Protein AF-A0A524JZL3-F1 (afdb_monomer)

Structure (mmCIF, N/CA/C/O backbone):
data_AF-A0A524JZL3-F1
#
_entry.id   AF-A0A524JZL3-F1
#
loop_
_atom_site.group_PDB
_atom_site.id
_atom_site.type_symbol
_atom_site.label_atom_id
_atom_site.label_alt_id
_atom_site.label_comp_id
_atom_site.label_asym_id
_atom_site.label_entity_id
_atom_site.label_seq_id
_atom_site.pdbx_PDB_ins_code
_atom_site.Cartn_x
_atom_site.Cartn_y
_atom_site.Cartn_z
_atom_site.occupancy
_atom_site.B_iso_or_equiv
_atom_site.auth_seq_id
_atom_site.auth_comp_id
_atom_site.auth_asym_id
_atom_site.auth_atom_id
_atom_site.pdbx_PDB_model_num
ATOM 1 N N . MET A 1 1 ? 16.936 -30.270 -13.143 1.00 51.06 1 MET A N 1
ATOM 2 C CA . MET A 1 1 ? 15.676 -29.635 -13.587 1.00 51.06 1 MET A CA 1
ATOM 3 C C . MET A 1 1 ? 15.437 -28.260 -12.937 1.00 51.06 1 MET A C 1
ATOM 5 O O . MET A 1 1 ? 14.415 -27.655 -13.178 1.00 51.06 1 MET A O 1
ATOM 9 N N . ASP A 1 2 ? 16.411 -27.676 -12.229 1.00 62.81 2 ASP A N 1
ATOM 10 C CA . ASP A 1 2 ? 16.124 -26.690 -11.170 1.00 62.81 2 ASP A CA 1
ATOM 11 C C . ASP A 1 2 ? 16.014 -25.209 -11.625 1.00 62.81 2 ASP A C 1
ATOM 13 O O . ASP A 1 2 ? 15.200 -24.449 -11.116 1.00 62.81 2 ASP A O 1
ATOM 17 N N . ILE A 1 3 ? 16.787 -24.767 -12.626 1.00 61.78 3 ILE A N 1
ATOM 18 C CA . ILE A 1 3 ? 16.853 -23.330 -12.991 1.00 61.78 3 ILE A CA 1
ATOM 19 C C . ILE A 1 3 ? 15.718 -22.917 -13.940 1.00 61.78 3 ILE A C 1
ATOM 21 O O . ILE A 1 3 ? 15.120 -21.856 -13.780 1.00 61.78 3 ILE A O 1
ATOM 25 N N . LYS A 1 4 ? 15.390 -23.769 -14.921 1.00 63.31 4 LYS A N 1
ATOM 26 C CA . LYS A 1 4 ? 14.325 -23.493 -15.901 1.00 63.31 4 LYS A CA 1
ATOM 27 C C . LYS A 1 4 ? 12.931 -23.535 -15.269 1.00 63.31 4 LYS A C 1
ATOM 29 O O . LYS A 1 4 ? 12.089 -22.721 -15.630 1.00 63.31 4 LYS A O 1
ATOM 34 N N . GLU A 1 5 ? 12.705 -24.438 -14.314 1.00 68.56 5 GLU A N 1
ATOM 35 C CA . GLU A 1 5 ? 11.440 -24.515 -13.571 1.00 68.56 5 GLU A CA 1
ATOM 36 C C . GLU A 1 5 ? 11.246 -23.301 -12.657 1.00 68.56 5 GLU A C 1
ATOM 38 O O . GLU A 1 5 ? 10.167 -22.715 -12.664 1.00 68.56 5 GLU A O 1
ATOM 43 N N . LYS A 1 6 ? 12.293 -22.856 -11.945 1.00 65.94 6 LYS A N 1
ATOM 44 C CA . LYS A 1 6 ? 12.242 -21.629 -11.129 1.00 65.94 6 LYS A CA 1
ATOM 45 C C . LYS A 1 6 ? 11.976 -20.380 -11.969 1.00 65.94 6 LYS A C 1
ATOM 47 O O . LYS A 1 6 ? 11.082 -19.613 -11.628 1.00 65.94 6 LYS A O 1
ATOM 52 N N . ALA A 1 7 ? 12.687 -20.216 -13.087 1.00 69.56 7 ALA A N 1
ATOM 53 C CA . ALA A 1 7 ? 12.482 -19.086 -13.995 1.00 69.56 7 ALA A CA 1
ATOM 54 C C . ALA A 1 7 ? 11.060 -19.073 -14.588 1.00 69.56 7 ALA A C 1
ATOM 56 O O . ALA A 1 7 ? 10.397 -18.040 -14.599 1.00 69.56 7 ALA A O 1
ATOM 57 N N . SER A 1 8 ? 10.552 -20.234 -15.017 1.00 76.38 8 SER A N 1
ATOM 58 C CA . SER A 1 8 ? 9.178 -20.356 -15.519 1.00 76.38 8 SER A CA 1
ATOM 59 C C . SER A 1 8 ? 8.135 -20.103 -14.424 1.00 76.38 8 SER A C 1
ATOM 61 O O . SER A 1 8 ? 7.129 -19.444 -14.675 1.00 76.38 8 SER A O 1
ATOM 63 N N . GLY A 1 9 ? 8.378 -20.570 -13.196 1.00 81.62 9 GLY A N 1
ATOM 64 C CA . GLY A 1 9 ? 7.510 -20.312 -12.048 1.00 81.62 9 GLY A CA 1
ATOM 65 C C . GLY A 1 9 ? 7.427 -18.828 -11.688 1.00 81.62 9 GLY A C 1
ATOM 66 O O . GLY A 1 9 ? 6.333 -18.323 -11.439 1.00 81.62 9 GLY A O 1
ATOM 67 N N . GLN A 1 10 ? 8.560 -18.125 -11.718 1.00 80.75 10 GLN A N 1
ATOM 68 C CA . GLN A 1 10 ? 8.633 -16.691 -11.446 1.00 80.75 10 GLN A CA 1
ATOM 69 C C . GLN A 1 10 ? 7.891 -15.868 -12.509 1.00 80.75 10 GLN A C 1
ATOM 71 O O . GLN A 1 10 ? 7.072 -15.024 -12.152 1.00 80.75 10 GLN A O 1
ATOM 76 N N . LEU A 1 11 ? 8.097 -16.168 -13.796 1.00 82.50 11 LEU A N 1
ATOM 77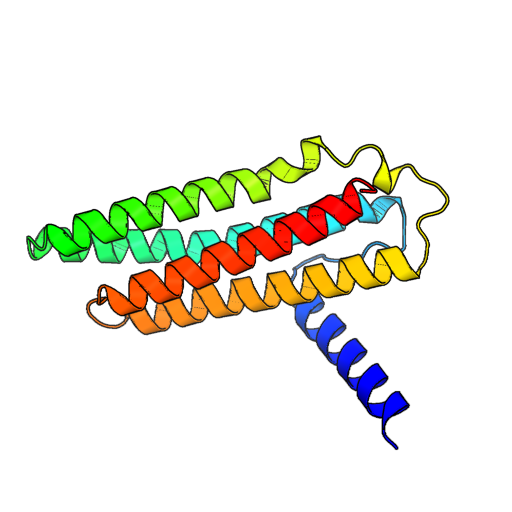 C CA . LEU A 1 11 ? 7.363 -15.537 -14.903 1.00 82.50 11 LEU A CA 1
ATOM 78 C C . LEU A 1 11 ? 5.846 -15.729 -14.754 1.00 82.50 11 LEU A C 1
ATOM 80 O O . LEU A 1 11 ? 5.088 -14.763 -14.785 1.00 82.50 11 LEU A O 1
ATOM 84 N N . ASN A 1 12 ? 5.409 -16.960 -14.471 1.00 88.81 12 ASN A N 1
ATOM 85 C CA . 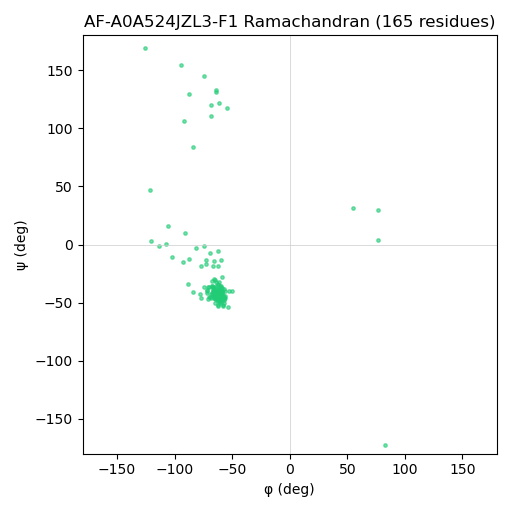ASN A 1 12 ? 3.991 -17.268 -14.274 1.00 88.81 12 ASN A CA 1
ATOM 86 C C . ASN A 1 12 ? 3.378 -16.520 -13.076 1.00 88.81 12 ASN A C 1
ATOM 88 O O . ASN A 1 12 ? 2.187 -16.207 -13.084 1.00 88.81 12 ASN A O 1
ATOM 92 N N . TRP A 1 13 ? 4.149 -16.287 -12.011 1.00 91.38 13 TRP A N 1
ATOM 93 C CA . TRP A 1 13 ? 3.692 -15.511 -10.855 1.00 91.38 13 TRP A CA 1
ATOM 94 C C . TRP A 1 13 ? 3.562 -14.020 -11.193 1.00 91.38 13 TRP A C 1
ATOM 96 O O . TRP A 1 13 ? 2.511 -13.440 -10.908 1.00 91.38 13 TRP A O 1
ATOM 106 N N . LEU A 1 14 ? 4.570 -13.436 -11.856 1.00 89.31 14 LEU A N 1
ATOM 107 C CA . LEU A 1 14 ? 4.560 -12.039 -12.305 1.00 89.31 14 LEU A CA 1
ATOM 108 C C . LEU A 1 14 ? 3.310 -11.742 -13.131 1.00 89.31 14 LEU A C 1
ATOM 110 O O . LEU A 1 14 ? 2.536 -10.845 -12.796 1.00 89.31 14 LEU A O 1
ATOM 114 N N . GLU A 1 15 ? 3.082 -12.543 -14.173 1.00 88.62 15 GLU A N 1
ATOM 115 C CA . GLU A 1 15 ? 1.942 -12.390 -15.074 1.00 88.62 15 GLU A CA 1
ATOM 116 C C . GLU A 1 15 ? 0.620 -12.448 -14.303 1.00 88.62 15 GLU A C 1
ATOM 118 O O . GLU A 1 15 ? -0.211 -11.545 -14.412 1.00 88.62 15 GLU A O 1
ATOM 123 N N . LYS A 1 16 ? 0.432 -13.468 -13.455 1.00 92.12 16 LYS A N 1
ATOM 124 C CA . LYS A 1 16 ? -0.807 -13.647 -12.680 1.00 92.12 16 LYS A CA 1
ATOM 125 C C . LYS A 1 16 ? -1.119 -12.463 -11.774 1.00 92.12 16 LYS A C 1
ATOM 127 O O . LYS A 1 16 ? -2.291 -12.114 -11.633 1.00 92.12 16 LYS A O 1
ATOM 132 N N . ILE A 1 17 ? -0.111 -11.887 -11.121 1.00 92.56 17 ILE A N 1
ATOM 133 C CA . ILE A 1 17 ? -0.328 -10.765 -10.208 1.00 92.56 17 ILE A CA 1
ATOM 134 C C . ILE A 1 17 ? -0.544 -9.465 -10.978 1.00 92.56 17 ILE A C 1
ATOM 136 O O . ILE A 1 17 ? -1.511 -8.760 -10.689 1.00 92.56 17 ILE A O 1
ATOM 140 N N . LEU A 1 18 ? 0.279 -9.170 -11.985 1.00 90.44 18 LEU A N 1
ATOM 141 C CA . LEU A 1 18 ? 0.151 -7.943 -12.776 1.00 90.44 18 LEU A CA 1
ATOM 142 C C . LEU A 1 18 ? -1.166 -7.913 -13.569 1.00 90.44 18 LEU A C 1
ATOM 144 O O . LEU A 1 18 ? -1.781 -6.857 -13.688 1.00 90.44 18 LEU A O 1
ATOM 148 N N . HIS A 1 19 ? -1.698 -9.068 -13.989 1.00 93.31 19 HIS A N 1
ATOM 149 C CA . HIS A 1 19 ? -3.040 -9.166 -14.580 1.00 93.31 19 HIS A CA 1
ATOM 150 C C . HIS A 1 19 ? -4.182 -8.753 -13.639 1.00 93.31 19 HIS A C 1
ATOM 152 O O . HIS A 1 19 ? -5.278 -8.442 -14.109 1.00 93.31 19 HIS A O 1
ATOM 158 N N . LYS A 1 20 ? -3.965 -8.709 -12.316 1.00 94.00 20 LYS A N 1
ATOM 159 C CA . LYS A 1 20 ? -4.966 -8.183 -11.370 1.00 94.00 20 LYS A CA 1
ATOM 160 C C . LYS A 1 20 ? -5.091 -6.660 -11.435 1.00 94.00 20 LYS A C 1
ATOM 162 O O . LYS A 1 20 ? -6.050 -6.122 -10.877 1.00 94.00 20 LYS A O 1
ATOM 167 N N . ILE A 1 21 ? -4.152 -5.978 -12.091 1.00 93.19 21 ILE A N 1
ATOM 168 C CA . ILE A 1 21 ? -4.112 -4.525 -12.255 1.00 93.19 21 ILE A CA 1
ATOM 169 C C . ILE A 1 21 ? -4.821 -4.168 -13.563 1.00 93.19 21 ILE A C 1
ATOM 171 O O . ILE A 1 21 ? -4.293 -4.419 -14.648 1.00 93.19 21 ILE A O 1
ATOM 175 N N . PRO A 1 22 ? -6.041 -3.604 -13.507 1.00 91.25 22 PRO A N 1
ATOM 176 C CA . PRO A 1 22 ? -6.824 -3.378 -14.713 1.00 91.25 22 PRO A CA 1
ATOM 177 C C . PRO A 1 22 ? -6.141 -2.380 -15.648 1.00 91.25 22 PRO A C 1
ATOM 179 O O . PRO A 1 22 ? -5.752 -1.296 -15.222 1.00 91.25 22 PRO A O 1
ATOM 182 N N . GLY A 1 23 ? -6.038 -2.740 -16.928 1.00 89.69 23 GLY A N 1
ATOM 183 C CA . GLY A 1 23 ? -5.433 -1.890 -17.955 1.00 89.69 23 GLY A CA 1
ATOM 184 C C . GLY A 1 23 ? -3.905 -1.839 -17.927 1.00 89.69 23 GLY A C 1
ATOM 185 O O . GLY A 1 23 ? -3.331 -1.091 -18.709 1.00 89.69 23 GLY A O 1
ATOM 186 N N . PHE A 1 24 ? -3.238 -2.605 -17.057 1.00 90.12 24 PHE A N 1
ATOM 187 C CA . PHE A 1 24 ? -1.780 -2.644 -17.012 1.00 90.12 24 PHE A CA 1
ATOM 188 C C . PHE A 1 24 ? -1.222 -3.319 -18.271 1.00 90.12 24 PHE A C 1
ATOM 190 O O . PHE A 1 24 ? -1.526 -4.477 -18.552 1.00 90.12 24 PHE A O 1
ATOM 197 N N . GLN A 1 25 ? -0.413 -2.580 -19.033 1.00 85.62 25 GLN A N 1
ATOM 198 C CA . GLN A 1 25 ? 0.195 -3.046 -20.288 1.00 85.62 25 GLN A CA 1
ATOM 199 C C . GLN A 1 25 ? 1.724 -3.181 -20.195 1.00 85.62 25 GLN A C 1
ATOM 201 O O . GLN A 1 25 ? 2.371 -3.607 -21.151 1.00 85.62 25 GLN A O 1
ATOM 206 N N . GLY A 1 26 ? 2.304 -2.839 -19.042 1.00 84.62 26 GLY A N 1
ATOM 207 C CA . GLY A 1 26 ? 3.735 -2.924 -18.782 1.00 84.62 26 GLY A CA 1
ATOM 208 C C . GLY A 1 26 ? 4.557 -1.735 -19.292 1.00 84.62 26 GLY A C 1
ATOM 209 O O . GLY A 1 26 ? 4.038 -0.705 -19.720 1.00 84.62 26 GLY A O 1
ATOM 210 N N . TYR A 1 27 ? 5.877 -1.872 -19.199 1.00 81.62 27 TYR A N 1
ATOM 211 C CA . TYR A 1 27 ? 6.867 -0.808 -19.395 1.00 81.62 27 TYR A CA 1
ATOM 212 C C . TYR A 1 27 ? 7.657 -0.913 -20.705 1.00 81.62 27 TYR A C 1
ATOM 214 O O . TYR A 1 27 ? 8.541 -0.088 -20.965 1.00 81.62 27 TYR A O 1
ATOM 222 N N . TYR A 1 28 ? 7.375 -1.925 -21.530 1.00 76.12 28 TYR A N 1
ATOM 223 C CA . TYR A 1 28 ? 8.164 -2.208 -22.732 1.00 76.12 28 TYR A CA 1
ATOM 224 C C . TYR A 1 28 ? 8.139 -1.029 -23.716 1.00 76.12 28 TYR A C 1
ATOM 226 O O . TYR A 1 28 ? 9.180 -0.561 -24.177 1.00 76.12 28 TYR A O 1
ATOM 234 N N . GLN A 1 29 ? 6.951 -0.478 -23.964 1.00 79.75 29 GLN A N 1
ATOM 235 C CA . GLN A 1 29 ? 6.781 0.704 -24.802 1.00 79.75 29 GLN A CA 1
ATOM 236 C C . GLN A 1 29 ? 6.922 1.970 -23.959 1.00 79.75 29 GLN A C 1
ATOM 238 O O . GLN A 1 29 ? 6.246 2.114 -22.943 1.00 79.75 29 GLN A O 1
ATOM 243 N N . ARG A 1 30 ? 7.764 2.916 -24.400 1.00 72.69 30 ARG A N 1
ATOM 244 C CA . ARG A 1 30 ? 8.029 4.176 -23.676 1.00 72.69 30 ARG A CA 1
ATOM 245 C C . ARG A 1 30 ? 6.746 4.936 -23.330 1.00 72.69 30 ARG A C 1
ATOM 247 O O . ARG A 1 30 ? 6.633 5.474 -22.235 1.00 72.69 30 ARG A O 1
ATOM 254 N N . GLU A 1 31 ? 5.796 4.943 -24.258 1.00 73.44 31 GLU A N 1
ATOM 255 C CA . GLU A 1 31 ? 4.501 5.619 -24.136 1.00 73.44 31 GLU A CA 1
ATOM 256 C C . GLU A 1 31 ? 3.638 5.029 -23.012 1.00 73.44 31 GLU A C 1
ATOM 258 O O . GLU A 1 31 ? 2.947 5.772 -22.325 1.00 73.44 31 GLU A O 1
ATOM 263 N N . LEU A 1 32 ? 3.757 3.721 -22.752 1.00 82.06 32 LEU A N 1
ATOM 264 C CA . LEU A 1 32 ? 2.963 3.008 -21.749 1.00 82.06 32 LEU A CA 1
ATOM 265 C C . LEU A 1 32 ? 3.573 3.054 -20.346 1.00 82.06 32 LEU A C 1
ATOM 267 O O . LEU A 1 32 ? 2.904 2.721 -19.375 1.00 82.06 32 LEU A O 1
ATOM 271 N N . ARG A 1 33 ? 4.834 3.479 -20.199 1.00 84.44 33 ARG A N 1
ATOM 272 C CA . ARG A 1 33 ? 5.548 3.403 -18.913 1.00 84.44 33 ARG A CA 1
ATOM 273 C C . ARG A 1 33 ? 4.899 4.243 -17.819 1.00 84.44 33 ARG A C 1
ATOM 275 O O . ARG A 1 33 ? 4.710 3.760 -16.707 1.00 84.44 33 ARG A O 1
ATOM 282 N N . ARG A 1 34 ? 4.552 5.492 -18.143 1.00 84.75 34 ARG A N 1
ATOM 283 C CA . ARG A 1 34 ? 3.903 6.417 -17.200 1.00 84.75 34 ARG A CA 1
ATOM 284 C C . ARG A 1 34 ? 2.502 5.943 -16.826 1.00 84.75 34 ARG A C 1
ATOM 286 O O . ARG A 1 34 ? 2.108 6.070 -15.671 1.00 84.75 34 ARG A O 1
ATOM 293 N N . ASP A 1 35 ? 1.776 5.373 -17.784 1.00 88.69 35 ASP A N 1
ATOM 294 C CA . ASP A 1 35 ? 0.451 4.816 -17.525 1.00 88.69 35 ASP A CA 1
ATOM 295 C C . ASP A 1 35 ? 0.515 3.549 -16.676 1.00 88.69 35 ASP A C 1
ATOM 297 O O . ASP A 1 35 ? -0.217 3.448 -15.697 1.00 88.69 35 ASP A O 1
ATOM 301 N N . SER A 1 36 ? 1.424 2.622 -16.974 1.00 90.25 36 SER A N 1
ATOM 302 C CA . SER A 1 36 ? 1.637 1.412 -16.175 1.00 90.25 36 SER A CA 1
ATOM 303 C C . SER A 1 36 ? 2.046 1.741 -14.741 1.00 90.25 36 SER A C 1
ATOM 305 O O . SER A 1 36 ? 1.464 1.209 -13.798 1.00 90.25 36 SER A O 1
ATOM 307 N N . ASP A 1 37 ? 2.959 2.698 -14.568 1.00 90.75 37 ASP A N 1
ATOM 308 C CA . ASP A 1 37 ? 3.350 3.215 -13.258 1.00 90.75 37 ASP A CA 1
ATOM 309 C C . ASP A 1 37 ? 2.155 3.838 -12.508 1.00 90.75 37 ASP A C 1
ATOM 311 O O . ASP A 1 37 ? 1.922 3.543 -11.333 1.00 90.75 37 ASP A O 1
ATOM 315 N N . ARG A 1 38 ? 1.341 4.657 -13.188 1.00 92.25 38 ARG A N 1
ATOM 316 C CA . ARG A 1 38 ? 0.121 5.242 -12.610 1.00 92.25 38 ARG A CA 1
ATOM 317 C C . ARG A 1 38 ? -0.871 4.164 -12.178 1.00 92.25 38 ARG A C 1
ATOM 319 O O . ARG A 1 38 ? -1.361 4.215 -11.051 1.00 92.25 38 ARG A O 1
ATOM 326 N N . LEU A 1 39 ? -1.151 3.191 -13.042 1.00 95.19 39 LEU A N 1
ATOM 327 C CA . LEU A 1 39 ? -2.088 2.099 -12.772 1.00 95.19 39 LEU A CA 1
ATOM 328 C C . LEU A 1 39 ? -1.626 1.231 -11.598 1.00 95.19 39 LEU A C 1
ATOM 330 O O . LEU A 1 39 ? -2.445 0.864 -10.754 1.00 95.19 39 LEU A O 1
ATOM 334 N N . GLN A 1 40 ? -0.322 0.969 -11.497 1.00 95.56 40 GLN A N 1
ATOM 335 C CA . GLN A 1 40 ? 0.279 0.294 -10.350 1.00 95.56 40 GLN A CA 1
ATOM 336 C C . GLN A 1 40 ? -0.011 1.052 -9.046 1.00 95.56 40 GLN A C 1
ATOM 338 O O . GLN A 1 40 ? -0.548 0.482 -8.092 1.00 95.56 40 GLN A O 1
ATOM 343 N N . ARG A 1 41 ? 0.295 2.356 -8.997 1.00 96.44 41 ARG A N 1
ATOM 344 C CA . ARG A 1 41 ? 0.062 3.182 -7.798 1.00 96.44 41 ARG A CA 1
ATOM 345 C C . ARG A 1 41 ? -1.417 3.271 -7.444 1.00 96.44 41 ARG A C 1
ATOM 347 O O . ARG A 1 41 ? -1.785 3.110 -6.281 1.00 96.44 41 ARG A O 1
ATOM 354 N N . GLU A 1 42 ? -2.279 3.476 -8.437 1.00 97.62 42 GLU A N 1
ATOM 355 C CA . GLU A 1 42 ? -3.732 3.493 -8.256 1.00 97.62 42 GLU A CA 1
ATOM 356 C C . GLU A 1 42 ? -4.253 2.168 -7.693 1.00 97.62 42 GLU A C 1
ATOM 358 O O . GLU A 1 42 ? -5.113 2.171 -6.806 1.00 97.62 42 GLU A O 1
ATOM 363 N N . PHE A 1 43 ? -3.719 1.038 -8.159 1.00 98.25 43 PHE A N 1
ATOM 364 C CA . PHE A 1 43 ? -4.088 -0.278 -7.654 1.00 98.25 43 PHE A CA 1
ATOM 365 C C . PHE A 1 43 ? -3.706 -0.461 -6.185 1.00 98.25 43 PHE A C 1
ATOM 367 O O . PHE A 1 43 ? -4.553 -0.880 -5.391 1.00 98.25 43 PHE A O 1
ATOM 374 N N . ILE A 1 44 ? -2.479 -0.102 -5.802 1.00 98.38 44 ILE A N 1
ATOM 375 C CA . ILE A 1 44 ? -2.023 -0.179 -4.406 1.00 98.38 44 ILE A CA 1
ATOM 376 C C . ILE A 1 44 ? -2.902 0.709 -3.521 1.00 98.38 44 ILE A C 1
ATOM 378 O O . ILE A 1 44 ? -3.485 0.237 -2.542 1.00 98.38 44 ILE A O 1
ATOM 382 N N . VAL A 1 45 ? -3.095 1.972 -3.917 1.00 98.62 45 VAL A N 1
ATOM 383 C CA . VAL A 1 45 ? -3.963 2.928 -3.213 1.00 98.62 45 VAL A CA 1
ATOM 384 C C . VAL A 1 45 ? -5.382 2.383 -3.065 1.00 98.62 45 VAL A C 1
ATOM 386 O O . VAL A 1 45 ? -5.997 2.537 -2.009 1.00 98.62 45 VAL A O 1
ATOM 389 N N . LYS A 1 46 ? -5.916 1.711 -4.089 1.00 98.62 46 LYS A N 1
ATOM 390 C CA . LYS A 1 46 ? -7.237 1.082 -4.025 1.00 98.62 46 LYS A CA 1
ATOM 391 C C . LYS A 1 46 ? -7.302 0.002 -2.944 1.00 98.62 46 LYS A C 1
ATOM 393 O O . LYS A 1 46 ? -8.313 -0.055 -2.248 1.00 98.62 46 LYS A O 1
ATOM 398 N N . GLN A 1 47 ? -6.272 -0.830 -2.777 1.00 98.62 47 GLN A N 1
ATOM 399 C CA . GLN A 1 47 ? -6.258 -1.836 -1.706 1.00 98.62 47 GLN A CA 1
ATOM 400 C C . GLN A 1 47 ? -6.144 -1.186 -0.322 1.00 98.62 47 GLN A C 1
ATOM 402 O O . GLN A 1 47 ? -6.954 -1.487 0.553 1.00 98.62 47 GLN A O 1
ATOM 407 N N . LEU A 1 48 ? -5.234 -0.223 -0.144 1.00 98.6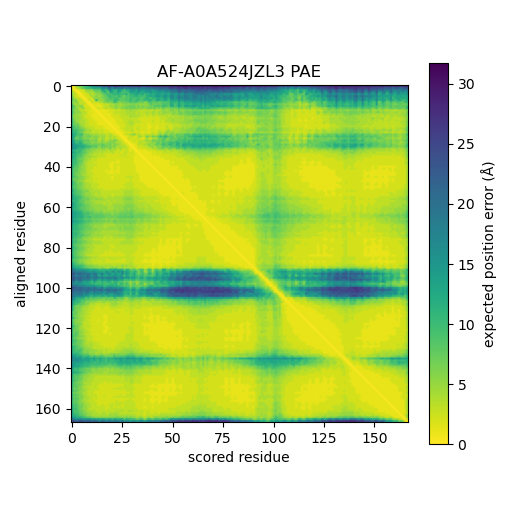9 48 LEU A N 1
ATOM 408 C CA . LEU A 1 48 ? -5.084 0.508 1.122 1.00 98.69 48 LEU A CA 1
ATOM 409 C C . LEU A 1 48 ? -6.379 1.238 1.522 1.00 98.69 48 LEU A C 1
ATOM 411 O O . LEU A 1 48 ? -6.775 1.246 2.686 1.00 98.69 48 LEU A O 1
ATOM 415 N N . ARG A 1 49 ? -7.117 1.790 0.553 1.00 98.44 49 ARG A N 1
ATOM 416 C CA . ARG A 1 49 ? -8.425 2.415 0.806 1.00 98.44 49 ARG A CA 1
ATOM 417 C C . ARG A 1 49 ? -9.497 1.430 1.272 1.00 98.44 49 ARG A C 1
ATOM 419 O O . ARG A 1 49 ? -10.373 1.844 2.029 1.00 98.44 49 ARG A O 1
ATOM 426 N N . LYS A 1 50 ? -9.445 0.153 0.871 1.00 98.31 50 LYS A N 1
ATOM 427 C CA . LYS A 1 50 ? -10.359 -0.871 1.414 1.00 98.31 50 LYS A CA 1
ATOM 428 C C . LYS A 1 50 ? -10.137 -1.048 2.914 1.00 98.31 50 LYS A C 1
ATOM 430 O O . LYS A 1 50 ? -11.106 -1.060 3.666 1.00 98.31 50 LYS A O 1
ATOM 435 N N . VAL A 1 51 ? -8.874 -1.104 3.335 1.00 98.25 51 VAL A N 1
ATOM 436 C CA . VAL A 1 51 ? -8.482 -1.188 4.750 1.00 98.25 51 VAL A CA 1
ATOM 437 C C . VAL A 1 51 ? -8.968 0.048 5.498 1.00 98.25 51 VAL A C 1
ATOM 439 O O . VAL A 1 51 ? -9.664 -0.083 6.497 1.00 98.25 51 VAL A O 1
ATOM 442 N N . LYS A 1 52 ? -8.720 1.252 4.960 1.00 97.44 52 LYS A N 1
ATOM 443 C CA . LYS A 1 52 ? -9.189 2.511 5.564 1.00 97.44 52 LYS A CA 1
ATOM 444 C C . LYS A 1 52 ? -10.707 2.522 5.752 1.00 97.44 52 LYS A C 1
ATOM 446 O O . LYS A 1 52 ? -11.207 2.896 6.808 1.00 97.44 52 LYS A O 1
ATOM 451 N N . SER A 1 53 ? -11.446 2.101 4.727 1.00 96.44 53 SER A N 1
ATOM 452 C CA . SER A 1 53 ? -12.905 2.037 4.789 1.00 96.44 53 SER A CA 1
ATOM 453 C C . SER A 1 53 ? -13.391 1.064 5.860 1.00 96.44 53 SER A C 1
ATOM 455 O O . SER A 1 53 ? -14.360 1.370 6.547 1.00 96.44 53 SER A O 1
ATOM 457 N N . GLY A 1 54 ? -12.748 -0.095 6.002 1.00 95.88 54 GLY A N 1
ATOM 458 C CA . GLY A 1 54 ? -13.105 -1.052 7.044 1.00 95.88 54 GLY A CA 1
ATOM 459 C C . GLY A 1 54 ? -12.710 -0.571 8.443 1.00 95.88 54 GLY A C 1
ATOM 460 O O . GLY A 1 54 ? -13.491 -0.720 9.378 1.00 95.88 54 GLY A O 1
ATOM 461 N N . LEU A 1 55 ? -11.566 0.107 8.578 1.00 95.94 55 LEU A N 1
ATOM 462 C CA . LEU A 1 55 ? -11.106 0.706 9.833 1.00 95.94 55 LEU A CA 1
ATOM 463 C C . LEU A 1 55 ? -12.091 1.753 10.370 1.00 95.94 55 LEU A C 1
ATOM 465 O O . LEU A 1 55 ? -12.312 1.823 11.574 1.00 95.94 55 LEU A O 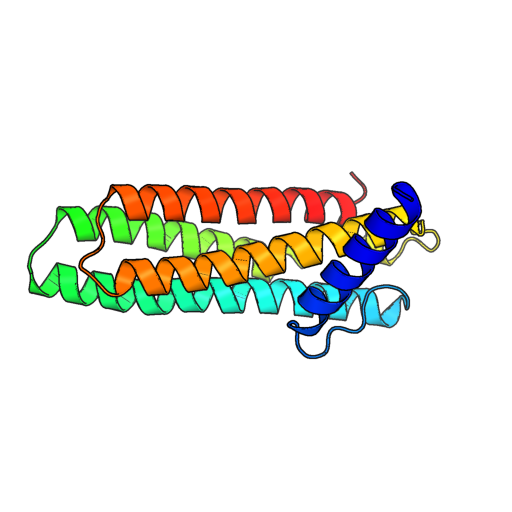1
ATOM 469 N N . ASN A 1 56 ? -12.748 2.515 9.490 1.00 94.12 56 ASN A N 1
ATOM 470 C CA . ASN A 1 56 ? -13.813 3.437 9.899 1.00 94.12 56 ASN A CA 1
ATOM 471 C C . ASN A 1 56 ? -14.982 2.713 10.594 1.00 94.12 56 ASN A C 1
ATOM 473 O O . ASN A 1 56 ? -15.560 3.256 11.534 1.00 94.12 56 ASN A O 1
ATOM 477 N N . GLY A 1 57 ? -15.316 1.493 10.159 1.00 93.19 57 GLY A N 1
ATOM 478 C CA . GLY A 1 57 ? -16.319 0.655 10.823 1.00 93.19 57 GLY A CA 1
ATOM 479 C C . GLY A 1 57 ? -15.862 0.213 12.214 1.00 93.19 57 GLY A C 1
ATOM 480 O O . GLY A 1 57 ? -16.597 0.368 13.184 1.00 93.19 57 GLY A O 1
ATOM 481 N N . VAL A 1 58 ? -14.604 -0.220 12.330 1.00 93.81 58 VAL A N 1
ATOM 482 C CA . VAL A 1 58 ? -13.986 -0.604 13.612 1.00 93.81 58 VAL A CA 1
ATOM 483 C C . VAL A 1 58 ? -13.999 0.562 14.605 1.00 93.81 58 VAL A C 1
ATOM 485 O O . VAL A 1 58 ? -14.390 0.389 15.757 1.00 93.81 58 VAL A O 1
ATOM 488 N N . LEU A 1 59 ? -13.640 1.769 14.155 1.00 93.25 59 LEU A N 1
ATOM 489 C CA . LEU A 1 59 ? -13.691 2.987 14.970 1.00 93.25 59 LEU A CA 1
ATOM 490 C C . LEU A 1 59 ? -15.117 3.300 15.445 1.00 93.25 59 LEU A C 1
ATOM 492 O O . LEU A 1 59 ? -15.321 3.665 16.605 1.00 93.25 59 LEU A O 1
ATOM 496 N N . GLN A 1 60 ? -16.114 3.140 14.572 1.00 92.62 60 GLN A N 1
ATOM 497 C CA . GLN A 1 60 ? -17.514 3.355 14.932 1.00 92.62 60 GLN A CA 1
ATOM 498 C C . GLN A 1 60 ? -17.976 2.372 16.017 1.00 92.62 60 GLN A C 1
ATOM 500 O O . GLN A 1 60 ? -18.633 2.782 16.979 1.00 92.62 60 GLN A O 1
ATOM 505 N N . ASP A 1 61 ? -17.620 1.096 15.896 1.00 91.75 61 ASP A N 1
ATOM 506 C CA . ASP A 1 61 ? -18.013 0.073 16.865 1.00 91.75 61 ASP A CA 1
ATOM 507 C C . ASP A 1 61 ? -17.266 0.216 18.196 1.00 91.75 61 ASP A C 1
ATOM 509 O O . ASP A 1 61 ? -17.896 0.151 19.255 1.00 91.75 61 ASP A O 1
ATOM 513 N N . ALA A 1 62 ? -15.968 0.531 18.168 1.00 91.75 62 ALA A N 1
ATOM 514 C CA . ALA A 1 62 ? -15.193 0.855 19.367 1.00 91.75 62 ALA A CA 1
ATOM 515 C C . ALA A 1 62 ? -15.783 2.063 20.117 1.00 91.75 62 ALA A C 1
ATOM 517 O O . ALA A 1 62 ? -15.902 2.042 21.345 1.00 91.75 62 ALA A O 1
ATOM 518 N N . SER A 1 63 ? -16.235 3.089 19.384 1.00 93.00 63 SER A N 1
ATOM 519 C CA . SER A 1 63 ? -16.915 4.257 19.955 1.00 93.00 63 SER A CA 1
ATOM 520 C C . SER A 1 63 ? -18.224 3.885 20.654 1.00 93.00 63 SER A C 1
ATOM 522 O O . SER A 1 63 ? -18.441 4.280 21.802 1.00 93.00 63 SER A O 1
ATOM 524 N N . ARG A 1 64 ? -19.071 3.063 20.018 1.00 93.56 64 ARG A N 1
ATOM 525 C CA . ARG A 1 64 ? -20.325 2.567 20.620 1.00 93.56 64 ARG A CA 1
ATOM 526 C C . ARG A 1 64 ? -20.079 1.779 21.905 1.00 93.56 64 ARG A C 1
ATOM 528 O O . ARG A 1 64 ? -20.849 1.902 22.854 1.00 93.56 64 ARG A O 1
ATOM 535 N N . GLN A 1 65 ? -18.998 1.005 21.939 1.00 93.25 65 GLN A N 1
ATOM 536 C CA . GLN A 1 65 ? -18.591 0.201 23.092 1.00 93.25 65 GLN A CA 1
ATOM 537 C C . GLN A 1 65 ? -17.827 1.004 24.158 1.00 93.25 65 GLN A C 1
ATOM 539 O O . GLN A 1 65 ? -17.500 0.457 25.207 1.00 93.25 65 GLN A O 1
ATOM 544 N N . LYS A 1 66 ? -17.550 2.296 23.917 1.00 95.31 66 LYS A N 1
ATOM 545 C CA . LYS A 1 66 ? -16.708 3.156 24.771 1.00 95.31 66 LYS A CA 1
ATOM 546 C C . LYS A 1 66 ? -15.307 2.571 25.012 1.00 95.31 66 LYS A C 1
ATOM 548 O O . LYS A 1 66 ? -14.709 2.793 26.063 1.00 95.31 66 LYS A O 1
ATOM 553 N N . ASN A 1 67 ? -14.778 1.834 24.036 1.00 93.06 67 ASN A N 1
ATOM 554 C CA . ASN A 1 67 ? -13.433 1.277 24.089 1.00 93.06 67 ASN A CA 1
ATOM 555 C C . ASN A 1 67 ? -12.412 2.333 23.629 1.00 93.06 67 ASN A C 1
ATOM 557 O O . ASN A 1 67 ? -12.044 2.406 22.456 1.00 93.06 67 ASN A O 1
ATOM 561 N N . PHE A 1 68 ? -11.997 3.196 24.559 1.00 91.19 68 PHE A N 1
ATOM 562 C CA . PHE A 1 68 ? -11.088 4.314 24.279 1.00 91.19 68 PHE A CA 1
ATOM 563 C C . PHE A 1 68 ? -9.673 3.878 23.891 1.00 91.19 68 PHE A C 1
ATOM 565 O O . PHE A 1 68 ? -9.034 4.550 23.08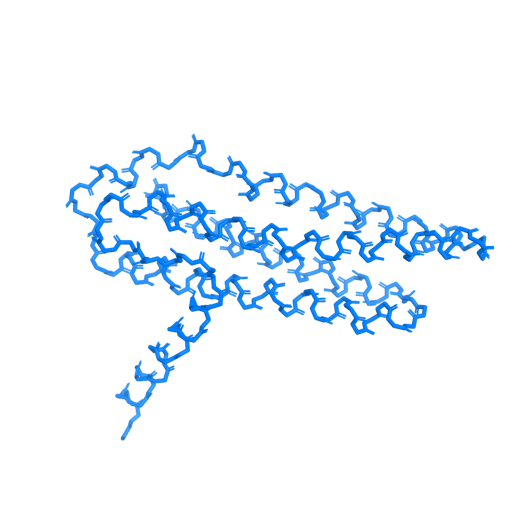5 1.00 91.19 68 PHE A O 1
ATOM 572 N N . GLU A 1 69 ? -9.200 2.754 24.427 1.00 90.81 69 GLU A N 1
ATOM 573 C CA . GLU A 1 69 ? -7.884 2.210 24.093 1.00 90.81 69 GLU A CA 1
ATOM 574 C C . GLU A 1 69 ? -7.837 1.785 22.622 1.00 90.81 69 GLU A C 1
ATOM 576 O O . GLU A 1 69 ? -6.980 2.246 21.866 1.00 90.81 69 GLU A O 1
ATOM 581 N N . LEU A 1 70 ? -8.830 1.008 22.176 1.00 90.38 70 LEU A N 1
ATOM 582 C CA . LEU A 1 70 ? -8.930 0.593 20.778 1.00 90.38 70 LEU A CA 1
ATOM 583 C C . LEU A 1 70 ? -9.091 1.794 19.836 1.00 90.38 70 LEU A C 1
ATOM 585 O O . LEU A 1 70 ? -8.457 1.836 18.783 1.00 90.38 70 LEU A O 1
ATOM 589 N N . LEU A 1 71 ? -9.879 2.805 20.227 1.00 92.44 71 LEU A N 1
ATOM 590 C CA . LEU A 1 71 ? -10.004 4.049 19.459 1.00 92.44 71 LEU A CA 1
ATOM 591 C C . LEU A 1 71 ? -8.648 4.732 19.239 1.00 92.44 71 LEU A C 1
ATOM 593 O O . LEU A 1 71 ? -8.360 5.155 18.121 1.00 92.44 71 LEU A O 1
ATOM 597 N N . GLN A 1 72 ? -7.815 4.827 20.279 1.00 92.44 72 GLN A N 1
ATOM 598 C CA . GLN A 1 72 ? -6.505 5.468 20.183 1.00 92.44 72 GLN A CA 1
ATOM 599 C C . GLN A 1 72 ? -5.570 4.707 19.234 1.00 92.44 72 GLN A C 1
ATOM 601 O O . GLN A 1 72 ? -4.929 5.321 18.379 1.00 92.44 72 GLN A O 1
ATOM 606 N N . VAL A 1 73 ? -5.502 3.378 19.354 1.00 92.12 73 VAL A N 1
ATOM 607 C CA . VAL A 1 73 ? -4.627 2.554 18.503 1.00 92.12 73 VAL A CA 1
ATOM 608 C C . VAL A 1 73 ? -5.102 2.584 17.045 1.00 92.12 73 VAL A C 1
ATOM 610 O O . VAL A 1 73 ? -4.292 2.778 16.134 1.00 92.12 73 VAL A O 1
ATOM 613 N N . CYS A 1 74 ? -6.412 2.472 16.804 1.00 93.38 74 CYS A N 1
ATOM 614 C CA . CYS A 1 74 ? -6.980 2.557 15.460 1.00 93.38 74 CYS A CA 1
ATOM 615 C C . CYS A 1 74 ? -6.786 3.939 14.817 1.00 93.38 74 CYS A C 1
ATOM 617 O O . CYS A 1 74 ? -6.525 4.003 13.617 1.00 93.38 74 CYS A O 1
ATOM 619 N N . ASP A 1 75 ? -6.877 5.037 15.576 1.00 93.00 75 ASP A N 1
ATOM 620 C CA . ASP A 1 75 ? -6.631 6.391 15.057 1.00 93.00 75 ASP A CA 1
ATOM 621 C C . ASP A 1 75 ? -5.176 6.568 14.594 1.00 93.00 75 ASP A C 1
ATOM 623 O O . ASP A 1 75 ? -4.922 7.069 13.494 1.00 93.00 75 ASP A O 1
ATOM 627 N N . LEU A 1 76 ? -4.209 6.090 15.386 1.00 94.25 76 LEU A N 1
ATOM 628 C CA . LEU A 1 76 ? -2.793 6.111 15.007 1.00 94.25 76 LEU A CA 1
ATOM 629 C C . LEU A 1 76 ? -2.534 5.291 13.739 1.00 94.25 76 LEU A C 1
ATOM 631 O O . LEU A 1 76 ? -1.883 5.780 12.814 1.00 94.25 76 LEU A O 1
ATOM 635 N N . PHE A 1 77 ? -3.085 4.079 13.657 1.00 96.25 77 PHE A N 1
ATOM 636 C CA . PHE A 1 77 ? -2.972 3.248 12.459 1.00 96.25 77 PHE A CA 1
ATOM 637 C C . PHE A 1 77 ? -3.630 3.904 11.234 1.00 96.25 77 PHE A C 1
ATOM 639 O O . PHE A 1 77 ? -3.046 3.925 10.150 1.00 96.25 77 PHE A O 1
ATOM 646 N N . GLY A 1 78 ? -4.806 4.515 11.407 1.00 97.00 78 GLY A N 1
ATOM 647 C CA . GLY A 1 78 ? -5.513 5.232 10.347 1.00 97.00 78 GLY A CA 1
ATOM 648 C C . GLY A 1 78 ? -4.723 6.419 9.793 1.00 97.00 78 GLY A C 1
ATOM 649 O O . GLY A 1 78 ? -4.706 6.632 8.579 1.00 97.00 78 GLY A O 1
ATOM 650 N N . LYS A 1 79 ? -4.012 7.155 10.656 1.00 97.31 79 LYS A N 1
ATOM 651 C CA . LYS A 1 79 ? -3.102 8.237 10.247 1.00 97.31 79 LYS A CA 1
ATOM 652 C C . LYS A 1 79 ? -1.925 7.718 9.426 1.00 97.31 79 LYS A C 1
ATOM 654 O O . LYS A 1 79 ? -1.626 8.299 8.382 1.00 97.31 79 LYS A O 1
ATOM 659 N N . SER A 1 80 ? -1.294 6.624 9.855 1.00 97.56 80 SER A N 1
ATOM 660 C CA . SER A 1 80 ? -0.214 5.987 9.088 1.00 97.56 80 SER A CA 1
ATOM 661 C C . SER A 1 80 ? -0.699 5.533 7.713 1.00 97.56 80 SER A C 1
ATOM 663 O O . SER A 1 80 ? -0.057 5.822 6.708 1.00 97.56 80 SER A O 1
ATOM 665 N N . LEU A 1 81 ? -1.877 4.908 7.650 1.00 98.06 81 LEU A N 1
ATOM 666 C CA . LEU A 1 81 ? -2.476 4.464 6.395 1.00 98.06 81 LEU A CA 1
ATOM 667 C C . LEU A 1 81 ? -2.759 5.628 5.438 1.00 98.06 81 LEU A C 1
ATOM 669 O O . LEU A 1 81 ? -2.488 5.522 4.242 1.00 98.06 81 LEU A O 1
ATOM 673 N N . GLU A 1 82 ? -3.277 6.749 5.947 1.00 98.12 82 GLU A N 1
ATOM 674 C CA . GLU A 1 82 ? -3.542 7.928 5.118 1.00 98.12 82 GLU A CA 1
ATOM 675 C C . GLU A 1 82 ? -2.262 8.559 4.576 1.00 98.12 82 GLU A C 1
ATOM 677 O O . GLU A 1 82 ? -2.212 8.945 3.405 1.00 98.12 82 GLU A O 1
ATOM 682 N N . LYS A 1 83 ? -1.216 8.615 5.405 1.00 98.12 83 LYS A N 1
ATOM 683 C CA . LYS A 1 83 ? 0.106 9.078 4.987 1.00 98.12 83 LYS A CA 1
ATOM 684 C C . LYS A 1 83 ? 0.635 8.224 3.828 1.00 98.12 83 LYS A C 1
ATOM 686 O O . LYS A 1 83 ? 0.930 8.779 2.770 1.00 98.12 83 LYS A O 1
ATOM 691 N N . SER A 1 84 ? 0.644 6.899 3.979 1.00 98.19 84 SER A N 1
ATOM 692 C CA . SER A 1 84 ? 1.083 5.961 2.935 1.00 98.19 84 SER A CA 1
ATOM 693 C C . SER A 1 84 ? 0.275 6.087 1.644 1.00 98.19 84 SER A C 1
ATOM 695 O O . SER A 1 84 ? 0.833 6.094 0.548 1.00 98.19 84 SER A O 1
ATOM 697 N N . ILE A 1 85 ? -1.051 6.240 1.748 1.00 98.44 85 ILE A N 1
ATOM 698 C CA . ILE A 1 85 ? -1.917 6.476 0.584 1.00 98.44 85 ILE A CA 1
ATOM 699 C C . ILE A 1 85 ? -1.494 7.749 -0.157 1.00 98.44 85 ILE A C 1
ATOM 701 O O . ILE A 1 85 ? -1.450 7.744 -1.388 1.00 98.44 85 ILE A O 1
ATOM 705 N N . GLY A 1 86 ? -1.208 8.831 0.569 1.00 97.50 86 GLY A N 1
ATOM 706 C CA . GLY A 1 86 ? -0.738 10.086 -0.013 1.00 97.50 86 GLY A CA 1
ATOM 707 C C . GLY A 1 86 ? 0.604 9.922 -0.724 1.00 97.50 86 GLY A C 1
ATOM 708 O O . GLY A 1 86 ? 0.716 10.268 -1.899 1.00 97.50 86 GLY A O 1
ATOM 709 N N . GLU A 1 87 ? 1.590 9.346 -0.039 1.00 95.50 87 GLU A N 1
ATOM 710 C CA . GLU A 1 87 ? 2.945 9.139 -0.565 1.00 95.50 87 GLU A CA 1
ATOM 711 C C . GLU A 1 87 ? 2.936 8.298 -1.845 1.00 95.50 87 GLU A C 1
ATOM 713 O O . GLU A 1 87 ? 3.508 8.707 -2.854 1.00 95.50 87 GLU A O 1
ATOM 718 N N . ILE A 1 88 ? 2.205 7.180 -1.853 1.00 96.44 88 ILE A N 1
ATOM 719 C CA . ILE A 1 88 ? 2.092 6.316 -3.033 1.00 96.44 88 ILE A CA 1
ATOM 720 C C . ILE A 1 88 ? 1.324 7.023 -4.150 1.00 96.44 88 ILE A C 1
ATOM 722 O O . ILE A 1 88 ? 1.712 6.946 -5.312 1.00 96.44 88 ILE A O 1
ATOM 726 N N . ARG A 1 89 ? 0.236 7.739 -3.845 1.00 95.38 89 ARG A N 1
ATOM 727 C CA . ARG A 1 89 ? -0.572 8.395 -4.884 1.00 95.38 89 ARG A CA 1
ATOM 728 C C . ARG A 1 89 ? 0.229 9.432 -5.672 1.00 95.38 89 ARG A C 1
ATOM 730 O O . ARG A 1 89 ? 0.062 9.502 -6.888 1.00 95.38 89 ARG A O 1
ATOM 737 N N . TYR A 1 90 ? 1.061 10.217 -4.991 1.00 92.12 90 TYR A N 1
ATOM 738 C CA . TYR A 1 90 ? 1.746 11.383 -5.561 1.00 92.12 90 TYR A CA 1
ATOM 739 C C . TYR A 1 90 ? 3.243 11.160 -5.834 1.00 92.12 90 TYR A C 1
ATOM 741 O O . TYR A 1 90 ? 3.990 12.122 -6.017 1.00 92.12 90 TYR A O 1
ATOM 749 N N . ALA A 1 91 ? 3.700 9.905 -5.852 1.00 89.38 91 ALA A N 1
ATOM 750 C CA . ALA A 1 91 ? 5.115 9.568 -6.023 1.00 89.38 91 ALA A CA 1
ATOM 751 C C . ALA A 1 91 ? 5.704 9.946 -7.400 1.00 89.38 91 ALA A C 1
ATOM 753 O O . ALA A 1 91 ? 6.924 9.975 -7.561 1.00 89.38 91 ALA A O 1
ATOM 754 N N . ASP A 1 92 ? 4.862 10.259 -8.389 1.00 75.94 92 ASP A N 1
ATOM 755 C CA . ASP A 1 92 ? 5.251 10.568 -9.768 1.00 75.94 92 ASP A CA 1
ATOM 756 C C . ASP A 1 92 ? 6.042 11.862 -9.944 1.00 75.94 92 ASP A C 1
ATOM 758 O O . ASP A 1 92 ? 6.759 12.009 -10.935 1.00 75.94 92 ASP A O 1
ATOM 762 N N . GLN A 1 93 ? 5.988 12.768 -8.965 1.00 66.62 93 GLN A N 1
ATOM 763 C CA . GLN A 1 93 ? 6.663 14.070 -9.019 1.00 66.62 93 GLN A CA 1
ATOM 764 C C . GLN A 1 93 ? 8.203 13.981 -9.114 1.00 66.62 93 GLN A C 1
ATOM 766 O O . GLN A 1 93 ? 8.858 15.004 -9.295 1.00 66.62 93 GLN A O 1
ATOM 771 N N . GLY A 1 94 ? 8.795 12.781 -9.019 1.00 63.16 94 GLY A N 1
ATOM 772 C CA . GLY A 1 94 ? 10.244 12.558 -9.083 1.00 63.16 94 GLY A CA 1
ATOM 773 C C . GLY A 1 94 ? 10.756 11.637 -10.199 1.00 63.16 94 GLY A C 1
ATOM 774 O O . GLY A 1 94 ? 11.955 11.378 -10.218 1.00 63.16 94 GLY A O 1
ATOM 775 N N . TYR A 1 95 ? 9.913 11.121 -11.105 1.00 63.44 95 TYR A N 1
ATOM 776 C CA . TYR A 1 95 ? 10.321 10.089 -12.087 1.00 63.44 95 TYR A CA 1
ATOM 777 C C . TYR A 1 95 ? 10.845 10.626 -13.433 1.00 63.44 95 TYR A C 1
ATOM 779 O O . TYR A 1 95 ? 11.022 9.856 -14.381 1.00 63.44 95 TYR A O 1
ATOM 787 N N . SER A 1 96 ? 11.091 11.934 -13.557 1.00 62.38 96 SER A N 1
ATOM 788 C CA . SER A 1 96 ? 11.443 12.576 -14.835 1.00 62.38 96 SER A CA 1
ATOM 789 C C . SER A 1 96 ? 12.710 12.011 -15.496 1.00 62.38 96 SER A C 1
ATOM 791 O O . SER A 1 96 ? 12.790 12.003 -16.717 1.00 62.38 96 SER A O 1
ATOM 793 N N . GLY A 1 97 ? 13.669 11.468 -14.739 1.00 62.50 97 GLY A N 1
ATOM 794 C CA . GLY A 1 97 ? 14.901 10.899 -15.304 1.00 62.50 97 GLY A CA 1
ATOM 795 C C . GLY A 1 97 ? 14.751 9.500 -15.920 1.00 62.50 97 GLY A C 1
ATOM 796 O O . GLY A 1 97 ? 15.285 9.240 -16.996 1.00 62.50 97 GLY A O 1
ATOM 797 N N . PHE A 1 98 ? 14.019 8.591 -15.270 1.00 69.19 98 PHE A N 1
ATOM 798 C CA . PHE A 1 98 ? 14.010 7.168 -15.640 1.00 69.19 98 PHE A CA 1
ATOM 799 C C . PHE A 1 98 ? 13.272 6.888 -16.945 1.00 69.19 98 PHE A C 1
ATOM 801 O O . PHE A 1 98 ? 13.758 6.138 -17.787 1.00 69.19 98 PHE A O 1
ATOM 808 N N . PHE A 1 99 ? 12.120 7.524 -17.166 1.00 69.31 99 PHE A N 1
ATOM 809 C CA . PHE A 1 99 ? 11.315 7.268 -18.364 1.00 69.31 99 PHE A CA 1
ATOM 810 C C . PHE A 1 99 ? 11.859 7.934 -19.639 1.00 69.31 99 PHE A C 1
ATOM 812 O O . PHE A 1 99 ? 11.522 7.486 -20.740 1.00 69.31 99 PHE A O 1
ATOM 819 N N . ASP A 1 100 ? 12.724 8.941 -19.492 1.00 64.25 100 ASP A N 1
ATOM 820 C CA . ASP A 1 100 ? 13.321 9.704 -20.594 1.00 64.25 100 ASP A CA 1
ATOM 821 C C . ASP A 1 100 ? 14.686 9.131 -21.040 1.00 64.25 100 ASP A C 1
ATOM 823 O O . ASP A 1 100 ? 15.153 9.408 -22.150 1.00 64.25 100 ASP A O 1
ATOM 827 N N . LEU A 1 101 ? 15.303 8.259 -20.231 1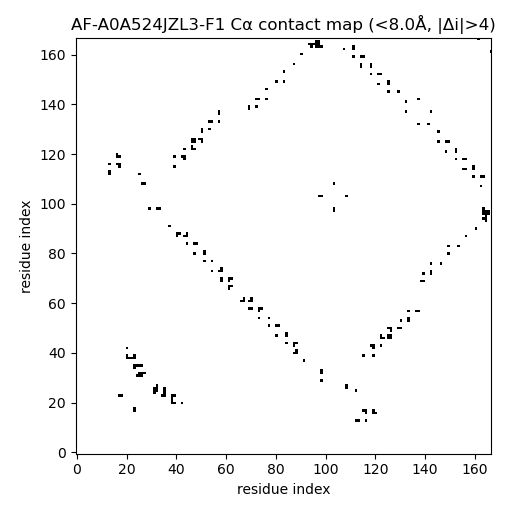.00 58.72 101 LEU A N 1
ATOM 828 C CA . LEU A 1 101 ? 16.517 7.526 -20.590 1.00 58.72 101 LEU A CA 1
ATOM 829 C C . LEU A 1 101 ? 16.221 6.503 -21.703 1.00 58.72 101 LEU A C 1
ATOM 831 O O . LEU A 1 101 ? 15.589 5.468 -21.503 1.00 58.72 101 LEU A O 1
ATOM 835 N N . ILE A 1 102 ? 16.748 6.770 -22.903 1.00 54.59 102 ILE A N 1
ATOM 836 C CA . ILE A 1 102 ? 16.629 5.921 -24.110 1.00 54.59 102 ILE A CA 1
ATOM 837 C C . ILE A 1 102 ? 17.232 4.508 -23.900 1.00 54.59 102 ILE A C 1
ATOM 839 O O . ILE A 1 102 ? 16.972 3.602 -24.687 1.00 54.59 102 ILE A O 1
ATOM 843 N N . LYS A 1 103 ? 18.000 4.294 -22.820 1.00 55.09 103 LYS A N 1
ATOM 844 C CA . LYS A 1 103 ? 18.687 3.038 -22.480 1.00 55.09 103 LYS A CA 1
ATOM 845 C C . LYS A 1 103 ? 18.275 2.467 -21.113 1.00 55.09 103 LYS A C 1
ATOM 847 O O . LYS A 1 103 ? 19.158 2.099 -20.342 1.00 55.09 103 LYS A O 1
ATOM 852 N N . ILE A 1 104 ? 16.982 2.387 -20.789 1.00 60.97 104 ILE A N 1
ATOM 853 C CA . ILE A 1 104 ? 16.592 1.503 -19.674 1.00 60.97 104 ILE A CA 1
ATOM 854 C C . ILE A 1 104 ? 17.001 0.083 -20.068 1.00 60.97 104 ILE A C 1
ATOM 856 O O . ILE A 1 104 ? 16.610 -0.396 -21.136 1.00 60.97 104 ILE A O 1
ATOM 860 N N . ARG A 1 105 ? 17.844 -0.556 -19.257 1.00 67.06 105 ARG A N 1
ATOM 861 C CA . ARG A 1 105 ? 18.303 -1.924 -19.531 1.00 67.06 105 ARG A CA 1
ATOM 862 C C . ARG A 1 105 ? 17.159 -2.888 -19.229 1.00 67.06 105 ARG A C 1
ATOM 864 O O . ARG A 1 105 ? 16.424 -2.671 -18.273 1.00 67.06 105 ARG A O 1
ATOM 871 N N . GLU A 1 106 ? 17.031 -3.967 -19.999 1.00 71.44 106 GLU A N 1
ATOM 872 C CA . GLU A 1 106 ? 16.000 -4.998 -19.774 1.00 71.44 106 GLU A CA 1
ATOM 873 C C . GLU A 1 106 ? 15.983 -5.481 -18.312 1.00 71.44 106 GLU A C 1
ATOM 875 O O . GLU A 1 106 ? 14.925 -5.522 -17.699 1.00 71.44 106 GLU A O 1
ATOM 880 N N . ALA A 1 107 ? 17.158 -5.656 -17.700 1.00 76.81 107 ALA A N 1
ATOM 881 C CA . ALA A 1 107 ? 17.285 -6.045 -16.293 1.00 76.81 107 ALA A CA 1
ATOM 882 C C . ALA A 1 107 ? 16.688 -5.036 -15.285 1.00 76.81 107 ALA A C 1
ATOM 884 O O . ALA A 1 107 ? 16.210 -5.433 -14.227 1.00 76.81 107 ALA A O 1
ATOM 885 N N . GLU A 1 108 ? 16.712 -3.732 -15.581 1.00 80.12 108 GLU A N 1
ATOM 886 C CA . GLU A 1 108 ? 16.097 -2.711 -14.716 1.00 80.12 108 GLU A CA 1
ATOM 887 C C . GLU A 1 108 ? 14.570 -2.739 -14.845 1.00 80.12 108 GLU A C 1
ATOM 889 O O . GLU A 1 108 ? 13.863 -2.567 -13.854 1.00 80.12 108 GLU A O 1
ATOM 894 N N . LEU A 1 109 ? 14.053 -2.997 -16.053 1.00 82.31 109 LEU A N 1
ATOM 895 C CA . LEU A 1 109 ? 12.618 -3.186 -16.276 1.00 82.31 109 LEU A CA 1
ATOM 896 C C . LEU A 1 109 ? 12.110 -4.446 -15.575 1.00 82.31 109 LEU A C 1
ATOM 898 O O . LEU A 1 109 ? 11.064 -4.389 -14.930 1.00 82.31 109 LEU A O 1
ATOM 902 N N . ASP A 1 110 ? 12.858 -5.546 -15.653 1.00 85.88 110 ASP A N 1
ATOM 903 C CA . ASP A 1 110 ? 12.532 -6.796 -14.964 1.00 85.88 110 ASP A CA 1
ATOM 904 C C . ASP A 1 110 ? 12.459 -6.583 -13.448 1.00 85.88 110 ASP A C 1
ATOM 906 O O . ASP A 1 110 ? 11.476 -6.968 -12.814 1.00 85.88 110 ASP A O 1
ATOM 910 N N . ALA A 1 111 ? 13.428 -5.862 -12.874 1.00 89.25 111 ALA A N 1
ATOM 911 C CA . ALA A 1 111 ? 13.410 -5.514 -11.456 1.00 89.25 111 ALA A CA 1
ATOM 912 C C . ALA A 1 111 ? 12.172 -4.679 -11.074 1.00 89.25 111 ALA A C 1
ATOM 914 O O . ALA A 1 111 ? 11.559 -4.920 -10.033 1.00 89.25 111 ALA A O 1
ATOM 915 N N . VAL A 1 112 ? 11.765 -3.715 -11.909 1.00 89.88 112 VAL A N 1
ATOM 916 C CA . VAL A 1 112 ? 10.539 -2.932 -11.668 1.00 89.88 112 VAL A CA 1
ATOM 917 C C . VAL A 1 112 ? 9.299 -3.827 -11.705 1.00 89.88 112 VAL A C 1
ATOM 919 O O . VAL A 1 112 ? 8.448 -3.694 -10.827 1.00 89.88 112 VAL A O 1
ATOM 922 N N . TYR A 1 113 ? 9.203 -4.767 -12.650 1.00 91.06 113 TYR A N 1
ATOM 923 C CA . TYR A 1 113 ? 8.089 -5.720 -12.697 1.00 91.06 113 TYR A CA 1
ATOM 924 C C . TYR A 1 113 ? 8.027 -6.618 -11.461 1.00 91.06 113 TYR A C 1
ATOM 926 O O . TYR A 1 113 ? 6.942 -6.844 -10.925 1.00 91.06 113 TYR A O 1
ATOM 934 N N . GLU A 1 114 ? 9.173 -7.109 -10.989 1.00 93.56 114 GLU A N 1
ATOM 935 C CA . GLU A 1 114 ? 9.257 -7.912 -9.767 1.00 93.56 114 GLU A CA 1
ATOM 936 C C . GLU A 1 114 ? 8.762 -7.149 -8.546 1.00 93.56 114 GLU A C 1
ATOM 938 O O . GLU A 1 114 ? 7.948 -7.667 -7.774 1.00 93.56 114 GLU A O 1
ATOM 943 N N . TRP A 1 115 ? 9.199 -5.901 -8.391 1.00 95.44 115 TRP A N 1
ATOM 944 C CA . TRP A 1 115 ? 8.709 -5.055 -7.315 1.00 95.44 115 TRP A CA 1
ATOM 945 C C . TRP A 1 115 ? 7.220 -4.752 -7.451 1.00 95.44 115 TRP A C 1
ATOM 947 O O . TRP A 1 115 ? 6.494 -4.852 -6.464 1.00 95.44 115 TRP A O 1
ATOM 957 N N . ASP A 1 116 ? 6.743 -4.430 -8.650 1.00 95.44 116 ASP A N 1
ATOM 958 C CA . ASP A 1 116 ? 5.336 -4.119 -8.887 1.00 95.44 116 ASP A CA 1
ATOM 959 C C . ASP A 1 116 ? 4.426 -5.306 -8.551 1.00 95.44 116 ASP A C 1
ATOM 961 O O . ASP A 1 116 ? 3.434 -5.143 -7.833 1.00 95.44 116 ASP A O 1
ATOM 965 N N . ALA A 1 117 ? 4.791 -6.514 -8.985 1.00 95.62 117 ALA A N 1
ATOM 966 C CA . ALA A 1 117 ? 4.062 -7.726 -8.637 1.00 95.62 117 ALA A CA 1
ATOM 967 C C . ALA A 1 117 ? 4.097 -7.984 -7.123 1.00 95.62 117 ALA A C 1
ATOM 9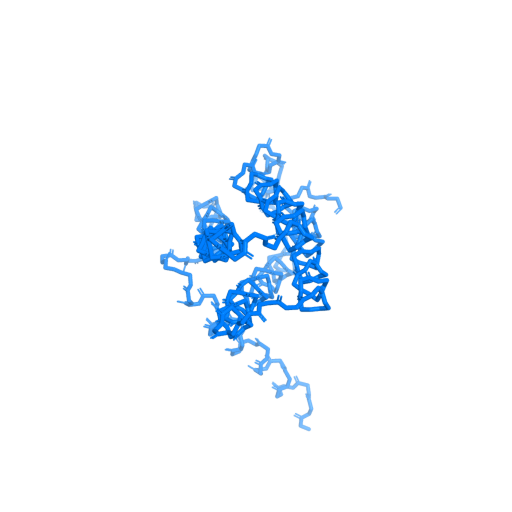69 O O . ALA A 1 117 ? 3.053 -8.193 -6.503 1.00 95.62 117 ALA A O 1
ATOM 970 N N . LYS A 1 118 ? 5.273 -7.884 -6.495 1.00 97.62 118 LYS A N 1
ATOM 971 C CA . LYS A 1 118 ? 5.426 -8.086 -5.050 1.00 97.62 118 LYS A CA 1
ATOM 972 C C . LYS A 1 118 ? 4.576 -7.108 -4.238 1.00 97.62 118 LYS A C 1
ATOM 974 O O . LYS A 1 118 ? 3.849 -7.527 -3.341 1.00 97.62 118 LYS A O 1
ATOM 979 N N . ILE A 1 119 ? 4.623 -5.816 -4.558 1.00 98.31 119 ILE A N 1
ATOM 980 C CA . ILE A 1 119 ? 3.857 -4.790 -3.838 1.00 98.31 119 ILE A CA 1
ATOM 981 C C . ILE A 1 119 ? 2.354 -4.990 -4.065 1.00 98.31 119 ILE A C 1
ATOM 983 O O . ILE A 1 119 ? 1.573 -4.865 -3.122 1.00 98.31 119 ILE A O 1
ATOM 987 N N . ALA A 1 120 ? 1.932 -5.334 -5.287 1.00 98.00 120 ALA A N 1
ATOM 988 C CA . ALA A 1 120 ? 0.531 -5.621 -5.581 1.00 98.00 120 ALA A CA 1
ATOM 989 C C . ALA A 1 120 ? 0.015 -6.821 -4.771 1.00 98.00 120 ALA A C 1
ATOM 991 O O . ALA A 1 120 ? -1.071 -6.747 -4.194 1.00 98.00 120 ALA A O 1
ATOM 992 N N . GLU A 1 121 ? 0.797 -7.896 -4.678 1.00 98.06 121 GLU A N 1
ATOM 993 C CA . GLU A 1 121 ? 0.482 -9.062 -3.850 1.00 98.06 121 GLU A CA 1
ATOM 994 C C . GLU A 1 121 ? 0.404 -8.703 -2.362 1.00 98.06 121 GLU A C 1
ATOM 996 O O . GLU A 1 121 ? -0.595 -9.017 -1.713 1.00 98.06 121 GLU A O 1
ATOM 1001 N N . MET A 1 122 ? 1.395 -7.978 -1.836 1.00 98.44 122 MET A N 1
ATOM 1002 C CA . MET A 1 122 ? 1.401 -7.507 -0.447 1.00 98.44 122 MET A CA 1
ATOM 1003 C C . MET A 1 122 ? 0.177 -6.637 -0.139 1.00 98.44 122 MET A C 1
ATOM 1005 O O . MET A 1 122 ? -0.468 -6.832 0.886 1.00 98.44 122 MET A O 1
ATOM 1009 N N . ALA A 1 123 ? -0.191 -5.721 -1.037 1.00 98.62 123 ALA A N 1
ATOM 1010 C CA . ALA A 1 123 ? -1.347 -4.846 -0.867 1.00 98.62 123 ALA A CA 1
ATOM 1011 C C . ALA A 1 123 ? -2.681 -5.613 -0.901 1.00 98.62 123 ALA A C 1
ATOM 1013 O O . ALA A 1 123 ? -3.589 -5.299 -0.129 1.00 98.62 123 ALA A O 1
ATOM 1014 N N . ILE A 1 124 ? -2.810 -6.625 -1.771 1.00 98.50 124 ILE A N 1
ATOM 1015 C CA . ILE A 1 124 ? -3.974 -7.527 -1.789 1.00 98.50 124 ILE A CA 1
ATOM 1016 C C . ILE A 1 124 ? -4.064 -8.278 -0.461 1.00 98.50 124 ILE A C 1
ATOM 1018 O O . ILE A 1 124 ? -5.105 -8.228 0.194 1.00 98.50 124 ILE A O 1
ATOM 1022 N N . ARG A 1 125 ? -2.966 -8.922 -0.054 1.00 98.19 125 ARG A N 1
ATOM 1023 C CA . ARG A 1 125 ? -2.891 -9.719 1.170 1.00 98.19 125 ARG A CA 1
ATOM 1024 C C . ARG A 1 125 ? -3.208 -8.880 2.404 1.00 98.19 125 ARG A C 1
ATOM 1026 O O . ARG A 1 125 ? -4.031 -9.287 3.210 1.00 98.19 125 ARG A O 1
ATOM 1033 N N . PHE A 1 126 ? -2.641 -7.681 2.509 1.00 98.50 126 PHE A N 1
ATOM 1034 C CA . PHE A 1 126 ? -2.923 -6.737 3.591 1.00 98.50 126 PHE A CA 1
ATOM 1035 C C . PHE A 1 126 ? -4.418 -6.398 3.695 1.00 98.50 126 PHE A C 1
ATOM 1037 O O . PHE A 1 126 ? -4.994 -6.412 4.782 1.00 98.50 126 PHE A O 1
ATOM 1044 N N . ALA A 1 127 ? -5.086 -6.150 2.563 1.00 98.38 127 ALA A N 1
ATOM 1045 C CA . ALA A 1 127 ? -6.524 -5.890 2.556 1.00 98.38 127 ALA A CA 1
ATOM 1046 C C . ALA A 1 127 ? -7.364 -7.123 2.939 1.00 98.38 127 ALA A C 1
ATOM 1048 O O . ALA A 1 127 ? -8.398 -6.980 3.595 1.00 98.38 127 ALA A O 1
ATOM 1049 N N . GLU A 1 128 ? -6.942 -8.322 2.535 1.00 97.62 128 GLU A N 1
ATOM 1050 C CA . GLU A 1 128 ? -7.597 -9.586 2.891 1.00 97.62 128 GLU A CA 1
ATOM 1051 C C . GLU A 1 128 ? -7.420 -9.927 4.375 1.00 97.62 128 GLU A C 1
ATOM 1053 O O . GLU A 1 128 ? -8.400 -10.260 5.043 1.00 97.62 128 GLU A O 1
ATOM 1058 N N . GLU A 1 129 ? -6.211 -9.778 4.911 1.00 96.44 129 GLU A N 1
ATOM 1059 C CA . GLU A 1 129 ? -5.912 -10.025 6.320 1.00 96.44 129 GLU A CA 1
ATOM 1060 C C . GLU A 1 129 ? -6.610 -9.022 7.233 1.00 96.44 129 GLU A C 1
ATOM 1062 O O . GLU A 1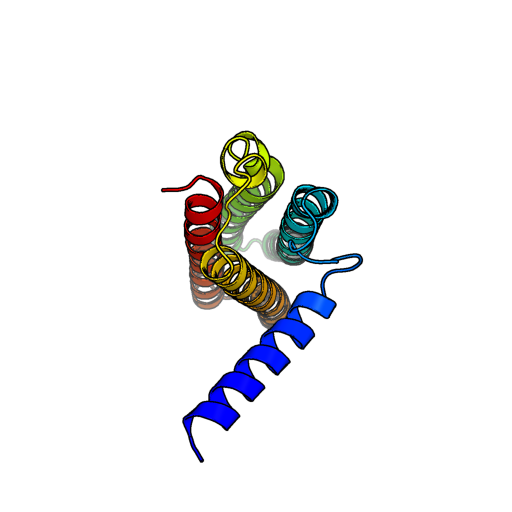 129 ? -7.228 -9.431 8.215 1.00 96.44 129 GLU A O 1
ATOM 1067 N N . PHE A 1 130 ? -6.631 -7.734 6.869 1.00 97.12 130 PHE A N 1
ATOM 1068 C CA . PHE A 1 130 ? -7.434 -6.749 7.591 1.00 97.12 130 PHE A CA 1
ATOM 1069 C C . PHE A 1 130 ? -8.910 -7.150 7.623 1.00 97.12 130 PHE A C 1
ATOM 1071 O O . PHE A 1 130 ? -9.544 -7.105 8.675 1.00 97.12 130 PHE A O 1
ATOM 1078 N N . LYS A 1 131 ? -9.473 -7.560 6.478 1.00 95.81 131 LYS A N 1
ATOM 1079 C CA . LYS A 1 131 ? -10.874 -7.990 6.403 1.00 95.81 131 LYS A CA 1
ATOM 1080 C C . LYS A 1 131 ? -11.139 -9.199 7.307 1.00 95.81 131 LYS A C 1
ATOM 1082 O O . LYS A 1 131 ? -12.196 -9.253 7.928 1.00 95.81 131 LYS A O 1
ATOM 1087 N N . GLY A 1 132 ? -10.208 -10.152 7.366 1.00 94.56 132 GLY A N 1
ATOM 1088 C CA . GLY A 1 132 ? -10.289 -11.306 8.260 1.00 94.56 132 GLY A CA 1
ATOM 1089 C C . GLY A 1 132 ? -10.220 -10.910 9.736 1.00 94.56 132 GLY A C 1
ATOM 1090 O O . GLY A 1 132 ? -11.063 -11.339 10.518 1.00 94.56 132 GLY A O 1
ATOM 1091 N N . ALA A 1 133 ? -9.272 -10.047 10.104 1.00 92.00 133 ALA A N 1
ATOM 1092 C CA . ALA A 1 133 ? -9.101 -9.570 11.475 1.00 92.00 133 ALA A CA 1
ATOM 1093 C C . ALA A 1 133 ? -10.302 -8.736 11.953 1.00 92.00 133 ALA A C 1
ATOM 1095 O O . ALA A 1 133 ? -10.799 -8.940 13.055 1.00 92.00 133 ALA A O 1
ATOM 1096 N N . ALA A 1 134 ? -10.829 -7.861 11.094 1.00 90.88 134 ALA A N 1
ATOM 1097 C CA . ALA A 1 134 ? -11.976 -7.002 11.388 1.00 90.88 134 ALA A CA 1
ATOM 1098 C C . ALA A 1 134 ? -13.333 -7.737 11.400 1.00 90.88 134 ALA A C 1
ATOM 1100 O O . ALA A 1 134 ? -14.361 -7.106 11.641 1.00 90.88 134 ALA A O 1
ATOM 1101 N N . ALA A 1 135 ? -13.372 -9.047 11.122 1.00 88.38 135 ALA A N 1
ATOM 1102 C CA . ALA A 1 135 ? -14.591 -9.852 11.257 1.00 88.38 135 ALA A CA 1
ATOM 1103 C C . ALA A 1 135 ? -14.972 -10.111 12.728 1.00 88.38 135 ALA A C 1
ATOM 1105 O O . ALA A 1 135 ? -16.107 -10.491 13.019 1.00 88.38 135 ALA A O 1
ATOM 1106 N N . LEU A 1 136 ? -14.024 -9.907 13.642 1.00 84.56 136 LEU A N 1
ATOM 1107 C CA . LEU A 1 136 ? -14.180 -9.969 15.090 1.00 84.56 136 LEU A CA 1
ATOM 1108 C C . LEU A 1 136 ? -13.686 -8.644 15.699 1.00 84.56 136 LEU A C 1
ATOM 1110 O O . LEU A 1 136 ? -13.084 -7.834 14.988 1.00 84.56 136 LEU A O 1
ATOM 1114 N N . PRO A 1 137 ? -13.935 -8.384 16.996 1.00 83.12 137 PRO A N 1
ATOM 1115 C CA . PRO A 1 137 ? -13.298 -7.265 17.678 1.00 83.12 137 PRO A CA 1
ATOM 1116 C C . PRO A 1 137 ? -11.775 -7.349 17.526 1.00 83.12 137 PRO A C 1
ATOM 1118 O O . PRO A 1 137 ? -11.164 -8.323 17.957 1.00 83.12 137 PRO A O 1
ATOM 1121 N N . LEU A 1 138 ? -11.189 -6.342 16.879 1.00 86.62 138 LEU A N 1
ATOM 1122 C CA . LEU A 1 138 ? -9.750 -6.264 16.639 1.00 86.62 138 LEU A CA 1
ATOM 1123 C C . LEU A 1 138 ? -8.985 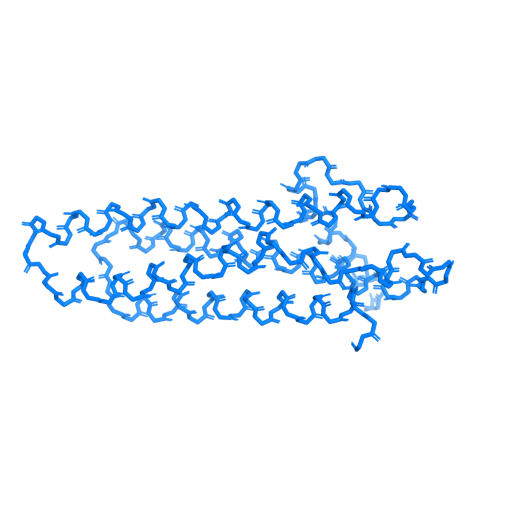-6.145 17.956 1.00 86.62 138 LEU A C 1
ATOM 1125 O O . LEU A 1 138 ? -9.297 -5.296 18.793 1.00 86.62 138 LEU A O 1
ATOM 1129 N N . GLU A 1 139 ? -7.941 -6.953 18.088 1.00 85.75 139 GLU A N 1
ATOM 1130 C CA . GLU A 1 139 ? -6.992 -6.882 19.193 1.00 85.75 139 GLU A CA 1
ATOM 1131 C C . GLU A 1 139 ? -5.765 -6.035 18.825 1.00 85.75 139 GLU A C 1
ATOM 1133 O O . GLU A 1 139 ? -5.377 -5.923 17.657 1.00 85.75 139 GLU A O 1
ATOM 1138 N N . SER A 1 140 ? -5.102 -5.465 19.835 1.00 83.06 140 SER A N 1
ATOM 1139 C CA . SER A 1 140 ? -3.911 -4.623 19.645 1.00 83.06 140 SER A CA 1
ATOM 1140 C C . SER A 1 140 ? -2.781 -5.347 18.901 1.00 83.06 140 SER A C 1
ATOM 1142 O O . SER A 1 140 ? -2.156 -4.760 18.022 1.00 83.06 140 SER A O 1
ATOM 1144 N N . SER A 1 141 ? -2.574 -6.640 19.168 1.00 87.94 141 SER A N 1
ATOM 1145 C CA . SER A 1 141 ? -1.567 -7.484 18.500 1.00 87.94 141 SER A CA 1
ATOM 1146 C C . SER A 1 141 ? -1.816 -7.638 16.990 1.00 87.94 141 SER A C 1
ATOM 1148 O O . SER A 1 141 ? -0.884 -7.669 16.180 1.00 87.94 141 SER A O 1
ATOM 1150 N N . GLN A 1 142 ? -3.086 -7.687 16.582 1.00 91.75 142 GLN A N 1
ATOM 1151 C CA . GLN A 1 142 ? -3.472 -7.747 15.174 1.00 91.75 142 GLN A CA 1
ATOM 1152 C C . GLN A 1 142 ? -3.225 -6.401 14.486 1.00 91.75 142 GLN A C 1
ATOM 1154 O O . GLN A 1 142 ? -2.750 -6.372 13.353 1.00 91.75 142 GLN A O 1
ATOM 1159 N N . LEU A 1 143 ? -3.491 -5.283 15.171 1.00 90.62 143 LEU A N 1
ATOM 1160 C CA . LEU A 1 143 ? -3.177 -3.944 14.660 1.00 90.62 143 LEU A CA 1
ATOM 1161 C C . LEU A 1 143 ? -1.669 -3.713 14.517 1.00 90.62 143 LEU A C 1
ATOM 1163 O O . LEU A 1 143 ? -1.246 -3.101 13.538 1.00 90.62 143 LEU A O 1
ATOM 1167 N N . GLU A 1 144 ? -0.856 -4.223 15.441 1.00 91.44 144 GLU A N 1
ATOM 1168 C CA . GLU A 1 144 ? 0.607 -4.191 15.322 1.00 91.44 144 GLU A CA 1
ATOM 1169 C C . GLU A 1 144 ? 1.080 -4.962 14.088 1.00 91.44 144 GLU A C 1
ATOM 1171 O O . GLU A 1 144 ? 1.823 -4.411 13.275 1.00 91.44 144 GLU A O 1
ATOM 1176 N N . THR A 1 145 ? 0.559 -6.175 13.882 1.00 95.00 145 THR A N 1
ATOM 1177 C CA . THR A 1 145 ? 0.850 -6.986 12.688 1.00 95.00 145 THR A CA 1
ATOM 1178 C C . THR A 1 145 ? 0.466 -6.249 11.398 1.00 95.00 145 THR A C 1
ATOM 1180 O O . THR A 1 145 ? 1.240 -6.188 10.443 1.00 95.00 145 THR A O 1
ATOM 1183 N N . LEU A 1 146 ? -0.719 -5.634 11.364 1.00 96.88 146 LEU A N 1
ATOM 1184 C CA . LEU A 1 146 ? -1.184 -4.846 10.220 1.00 96.88 146 LEU A CA 1
ATOM 1185 C C . LEU A 1 146 ? -0.310 -3.606 9.977 1.00 96.88 146 LEU A C 1
ATOM 1187 O O . LEU A 1 146 ? -0.071 -3.230 8.829 1.00 96.88 146 LEU A O 1
ATOM 1191 N N . ARG A 1 147 ? 0.192 -2.969 11.038 1.00 96.31 147 ARG A N 1
ATOM 1192 C CA . ARG A 1 147 ? 1.127 -1.845 10.922 1.00 96.31 147 ARG A CA 1
ATOM 1193 C C . ARG A 1 147 ? 2.450 -2.289 10.307 1.00 96.31 147 ARG A C 1
ATOM 1195 O O . ARG A 1 147 ? 2.915 -1.641 9.378 1.00 96.31 147 ARG A O 1
ATOM 1202 N N . GLU A 1 148 ? 3.007 -3.411 10.753 1.00 97.25 148 GLU A N 1
ATOM 1203 C CA . GLU A 1 148 ? 4.233 -3.970 10.172 1.00 97.25 148 GLU A CA 1
ATOM 1204 C C . GLU A 1 148 ? 4.064 -4.291 8.683 1.00 97.25 148 GLU A C 1
ATOM 1206 O O . GLU A 1 148 ? 4.958 -4.029 7.882 1.00 97.25 148 GLU A O 1
ATOM 1211 N N . GLN A 1 149 ? 2.901 -4.802 8.278 1.00 98.31 149 GLN A N 1
ATOM 1212 C CA . GLN A 1 149 ? 2.600 -5.048 6.866 1.00 98.31 149 GLN A CA 1
ATOM 1213 C C . GLN A 1 149 ? 2.520 -3.763 6.047 1.00 98.31 149 GLN A C 1
ATOM 1215 O O . GLN A 1 149 ? 3.039 -3.715 4.929 1.00 98.31 149 GLN A O 1
ATOM 1220 N N . LEU A 1 150 ? 1.898 -2.716 6.593 1.00 98.62 150 LEU A N 1
ATOM 1221 C CA . LEU A 1 150 ? 1.876 -1.404 5.955 1.00 98.62 150 LEU A CA 1
ATOM 1222 C C . LEU A 1 150 ? 3.302 -0.856 5.786 1.00 98.62 150 LEU A C 1
ATOM 1224 O O . LEU A 1 150 ? 3.645 -0.383 4.703 1.00 98.62 150 LEU A O 1
ATOM 1228 N N . ASP A 1 151 ? 4.146 -0.983 6.809 1.00 98.31 151 ASP A N 1
ATOM 1229 C CA . ASP A 1 151 ? 5.547 -0.556 6.758 1.00 98.31 151 ASP A CA 1
ATOM 1230 C C . ASP A 1 151 ? 6.347 -1.352 5.715 1.00 98.31 151 ASP A C 1
ATOM 1232 O O . ASP A 1 151 ? 7.135 -0.777 4.963 1.00 98.31 151 ASP A O 1
ATOM 1236 N N . GLN A 1 152 ? 6.095 -2.657 5.586 1.00 98.50 152 GLN A N 1
ATOM 1237 C CA . GLN A 1 152 ? 6.697 -3.480 4.535 1.00 98.50 152 GLN A CA 1
ATOM 1238 C C . GLN A 1 152 ? 6.255 -3.042 3.130 1.00 98.50 152 GLN A C 1
ATOM 1240 O O . GLN A 1 152 ? 7.084 -3.011 2.217 1.00 98.50 152 GLN A O 1
ATOM 1245 N N . ILE A 1 153 ? 4.976 -2.691 2.936 1.00 98.69 153 ILE A N 1
ATOM 1246 C CA . ILE A 1 153 ? 4.471 -2.146 1.662 1.00 98.69 153 ILE A CA 1
ATOM 1247 C C . ILE A 1 153 ? 5.181 -0.828 1.339 1.00 98.69 153 ILE A C 1
ATOM 1249 O O . ILE A 1 153 ? 5.656 -0.660 0.215 1.00 98.69 153 ILE A O 1
ATOM 1253 N N . ASN A 1 154 ? 5.291 0.075 2.317 1.00 98.31 154 ASN A N 1
ATOM 1254 C CA . ASN A 1 154 ? 5.976 1.357 2.153 1.00 98.31 154 ASN A CA 1
ATOM 1255 C C . ASN A 1 154 ? 7.446 1.151 1.775 1.00 98.31 154 ASN A C 1
ATOM 1257 O O . ASN A 1 154 ? 7.898 1.691 0.770 1.00 98.31 154 ASN A O 1
ATOM 1261 N N . GLY A 1 155 ? 8.167 0.298 2.507 1.00 97.94 155 GLY A N 1
ATOM 1262 C CA . GLY A 1 155 ? 9.570 0.002 2.226 1.00 97.94 155 GLY A CA 1
ATOM 1263 C C . GLY A 1 155 ? 9.775 -0.618 0.841 1.00 97.94 155 GLY A C 1
ATOM 1264 O O . GLY A 1 155 ? 10.670 -0.210 0.106 1.00 97.94 155 GLY A O 1
ATOM 1265 N N . ALA A 1 156 ? 8.920 -1.559 0.430 1.00 97.69 156 ALA A N 1
ATOM 1266 C CA . ALA A 1 156 ? 8.977 -2.132 -0.916 1.00 97.69 156 ALA A CA 1
ATOM 1267 C C . ALA A 1 156 ? 8.713 -1.073 -2.002 1.00 97.69 156 ALA A C 1
ATOM 1269 O O . ALA A 1 156 ? 9.399 -1.041 -3.026 1.00 97.69 156 ALA A O 1
ATOM 1270 N N . PHE A 1 157 ? 7.756 -0.174 -1.765 1.00 96.44 157 PHE A N 1
ATOM 1271 C CA . PHE A 1 157 ? 7.452 0.924 -2.674 1.00 96.44 157 PHE A CA 1
ATOM 1272 C C . PHE A 1 157 ? 8.592 1.948 -2.772 1.00 96.44 157 PHE A C 1
ATOM 1274 O O . PHE A 1 157 ? 8.871 2.451 -3.864 1.00 96.44 157 PHE A O 1
ATOM 1281 N N . GLU A 1 158 ? 9.287 2.230 -1.671 1.00 94.75 158 GLU A N 1
ATOM 1282 C CA . GLU A 1 158 ? 10.484 3.074 -1.656 1.00 94.75 158 GLU A CA 1
ATOM 1283 C C . GLU A 1 158 ? 11.620 2.464 -2.484 1.00 94.75 158 GLU A C 1
ATOM 1285 O O . GLU A 1 158 ? 12.187 3.163 -3.325 1.00 94.75 158 GLU A O 1
ATOM 1290 N N . GLN A 1 159 ? 11.899 1.163 -2.328 1.00 93.81 159 GLN A N 1
ATOM 1291 C CA . GLN A 1 159 ? 12.910 0.458 -3.133 1.00 93.81 159 GLN A CA 1
ATOM 1292 C C . GLN A 1 159 ? 12.588 0.536 -4.629 1.00 93.81 159 GLN A C 1
ATOM 1294 O O . GLN A 1 159 ? 13.423 0.918 -5.447 1.00 93.81 159 GLN A O 1
ATOM 1299 N N . ARG A 1 160 ? 11.332 0.260 -4.987 1.00 92.62 160 ARG A N 1
ATOM 1300 C CA . ARG A 1 160 ? 10.840 0.378 -6.362 1.00 92.62 160 ARG A CA 1
ATOM 1301 C C . ARG A 1 160 ? 10.967 1.810 -6.894 1.00 92.62 160 ARG A C 1
ATOM 1303 O O . ARG A 1 160 ? 11.339 2.029 -8.043 1.00 92.62 160 ARG A O 1
ATOM 1310 N N . THR A 1 161 ? 10.661 2.801 -6.062 1.00 90.38 161 THR A N 1
ATOM 1311 C CA . THR A 1 161 ? 10.760 4.227 -6.405 1.00 90.38 161 THR A CA 1
ATOM 1312 C C . THR A 1 161 ? 12.208 4.668 -6.608 1.00 90.38 161 THR A C 1
ATOM 1314 O O . THR A 1 161 ? 12.449 5.498 -7.480 1.00 90.38 161 THR A O 1
ATOM 1317 N N . ALA A 1 162 ? 13.165 4.132 -5.847 1.00 87.56 162 ALA A N 1
ATOM 1318 C CA . ALA A 1 162 ? 14.590 4.404 -6.034 1.00 87.56 162 ALA A CA 1
ATOM 1319 C C . ALA A 1 162 ? 15.078 3.930 -7.413 1.00 87.56 162 ALA A C 1
ATOM 1321 O O . ALA A 1 162 ? 15.683 4.717 -8.144 1.00 87.56 162 ALA A O 1
ATOM 1322 N N . LEU A 1 163 ? 14.670 2.722 -7.833 1.00 85.94 163 LEU A N 1
ATOM 1323 C CA . LEU A 1 163 ? 14.943 2.203 -9.180 1.00 85.94 163 LEU A CA 1
ATOM 1324 C C . LEU A 1 163 ? 14.406 3.143 -10.266 1.00 85.94 163 LEU A C 1
ATOM 1326 O O . LEU A 1 163 ? 15.141 3.527 -11.173 1.00 85.94 163 LEU A O 1
ATOM 1330 N N . LEU A 1 164 ? 13.158 3.602 -10.126 1.00 83.50 164 LEU A N 1
ATOM 1331 C CA . LEU A 1 164 ? 12.554 4.583 -11.036 1.00 83.50 164 LEU A CA 1
ATOM 1332 C C . LEU A 1 164 ? 13.152 5.997 -10.954 1.00 83.50 164 LEU A C 1
ATOM 1334 O O . LEU A 1 164 ? 12.767 6.874 -11.725 1.00 83.50 164 LEU A O 1
ATOM 1338 N N . LYS A 1 165 ? 14.040 6.280 -10.006 1.00 80.06 165 LYS A N 1
ATOM 1339 C CA . LYS A 1 165 ? 14.779 7.549 -9.947 1.00 80.06 165 LYS A CA 1
ATOM 1340 C C . LYS A 1 165 ? 16.215 7.397 -10.456 1.00 80.06 165 LYS A C 1
ATOM 1342 O O . LYS A 1 165 ? 16.858 8.412 -10.700 1.00 80.06 165 LYS A O 1
ATOM 1347 N N . GLY A 1 166 ? 16.685 6.164 -10.665 1.00 69.62 166 GLY A N 1
ATOM 1348 C CA . GLY A 1 166 ? 18.048 5.862 -11.098 1.00 69.62 166 GLY A CA 1
ATOM 1349 C C . GLY A 1 166 ? 19.095 5.974 -9.985 1.00 69.62 166 GLY A C 1
ATOM 1350 O O . GLY A 1 166 ? 20.236 6.323 -10.287 1.00 69.62 166 GLY A O 1
ATOM 1351 N N . TYR A 1 167 ? 18.708 5.722 -8.727 1.00 51.78 167 TYR A N 1
ATOM 1352 C CA . TYR A 1 167 ? 19.601 5.698 -7.560 1.00 51.78 167 TYR A CA 1
ATOM 1353 C C . TYR A 1 167 ? 19.782 4.285 -7.015 1.00 51.78 167 TYR A C 1
ATOM 1355 O O . TYR A 1 167 ? 18.764 3.561 -6.928 1.00 51.78 167 TYR A O 1
#

Foldseek 3Di:
DPPVVVVVVLVVLLCVQLVVQPPQPAPPDLVCNVVNLQSLLVLLLVLLVLLLVLLVVLLVVCVVVVVVVSNVLSVVLSVLSVVLSVCSNPLVPQLVPQSPPPPPDPVLSVVLSSLSSVLSVLSNVLSVLSVVQSVDNHDSVSSVVSSVSSVVSSVSVVVSSCSSNVD

Solvent-accessible surface area (backbone atoms only — not comparable to full-atom values): 9144 Å² total; per-residue (Å²): 122,68,66,66,52,51,53,51,51,50,52,56,48,41,53,61,46,44,66,73,36,79,90,55,80,46,61,86,49,73,84,39,32,65,54,25,54,49,42,52,32,52,48,40,41,53,27,53,47,51,40,53,58,51,49,55,52,52,46,53,52,28,57,76,68,66,38,62,67,58,39,54,55,50,50,55,52,51,51,52,52,52,51,52,42,50,54,52,67,59,55,69,86,61,37,74,60,42,76,69,44,94,73,71,48,70,71,60,54,53,51,47,49,52,40,52,24,50,46,48,50,51,30,50,48,51,33,50,49,47,55,59,51,63,73,48,88,74,50,71,71,56,53,52,53,52,48,53,51,51,52,51,46,50,52,51,50,49,56,44,48,33,56,42,50,72,100

Sequence (167 aa):
MDIKEKASGQLNWLEKILHKIPGFQGYYQRELRRDSDRLQREFIVKQLRKVKSGLNGVLQDASRQKNFELLQVCDLFGKSLEKSIGEIRYADQGYSGFFDLIKIREAELDAVYEWDAKIAEMAIRFAEEFKGAAALPLESSQLETLREQLDQINGAFEQRTALLKGY

pLDDT: mean 88.18, std 11.69, range [51.06, 98.69]

Mean predicted aligned error: 5.37 Å

Radius of gyration: 18.15 Å; Cα contacts (8 Å, |Δi|>4): 134; chains: 1; bounding box: 40×44×50 Å

Nearest PDB structures (foldseek):
  6y07-assembly1_A  TM=5.073E-01  e=1.399E+00  synthetic construct
  7qhm-assembly1_S  TM=3.118E-01  e=7.457E-01  Corynebacterium glutamicum ATCC 13032
  2iiu-assembly2_B  TM=3.665E-01  e=3.185E+00  Shewanella oneidensis
  4nqi-assembly2_C  TM=2.024E-01  e=2.754E+00  Dictyostelium discoideum

Secondary structure (DSSP, 8-state):
-HHHHHHHHHHHHHHHHHTTSTT---SSSHHHHHHHHHHHHHHHHHHHHHHHHHHHHHHHHHHHTT-HHHHHHHHHHHHHHHHHHHHHHTGGGG-TTTTT-TT--HHHHHHHHHHHHHHHHHHHHHHHHHHHHTTSPPPHHHHHHHHHHHHHHHHHHHHHHHHTTT-